Protein AF-A0A383EAJ4-F1 (afdb_monomer_lite)

Secondary structure (DSSP, 8-state):
----TT-GGGGHHHHHHHHHHHHHHHHHHTT-GGG-S-GGGHHHHHHHHHHH---HHHHHHHHHHHHHHHHHHHTT--HHHHHHHHHHHHHHHHHS--

Foldseek 3Di:
DDQAQQQLLVCLVVLVVVLLVLQCLLCLLVVNNVRRPDPVCPVVSVVCCVPQVFHSVLSVQLVVLSVVLNVCSVVRGGNVVSVVSSVVSNCCSSVDDD

pLDDT: mean 84.73, std 11.76, range [45.12, 97.06]

Organism: NCBI:txid408172

Structure (mmCIF, N/CA/C/O backbone):
data_AF-A0A383EAJ4-F1
#
_entry.id   AF-A0A383EAJ4-F1
#
loop_
_atom_site.group_PDB
_atom_site.id
_atom_site.type_symbol
_atom_site.label_atom_id
_atom_site.label_alt_id
_atom_site.label_comp_id
_atom_site.label_asym_id
_atom_site.label_entity_id
_atom_site.label_seq_id
_atom_site.pdbx_PDB_ins_code
_atom_site.Cartn_x
_atom_site.Cartn_y
_atom_site.Cartn_z
_atom_site.occupancy
_atom_site.B_iso_or_equiv
_atom_site.auth_seq_id
_atom_site.auth_comp_id
_atom_site.auth_asym_id
_atom_site.auth_atom_id
_atom_site.pdbx_PDB_model_num
ATOM 1 N N . MET A 1 1 ? -4.867 -7.547 -17.770 1.00 49.81 1 MET A N 1
ATOM 2 C CA . MET A 1 1 ? -3.809 -6.567 -18.104 1.00 49.81 1 MET A CA 1
ATOM 3 C C . MET A 1 1 ? -2.486 -7.318 -18.154 1.00 49.81 1 MET A C 1
ATOM 5 O O . MET A 1 1 ? -2.154 -7.950 -17.163 1.00 49.81 1 MET A O 1
ATOM 9 N N . GLU A 1 2 ? -1.768 -7.319 -19.279 1.00 54.56 2 GLU A N 1
ATOM 10 C CA . GLU A 1 2 ? -0.419 -7.907 -19.355 1.00 54.56 2 GLU A CA 1
ATOM 11 C C . GLU A 1 2 ? 0.644 -6.819 -19.147 1.00 54.56 2 GLU A C 1
ATOM 13 O O . GLU A 1 2 ? 0.793 -5.908 -19.966 1.00 54.56 2 GLU A O 1
ATOM 18 N N . PHE A 1 3 ? 1.401 -6.920 -18.054 1.00 59.44 3 PHE A N 1
ATOM 19 C CA . PHE A 1 3 ? 2.520 -6.027 -17.757 1.00 59.44 3 PHE A CA 1
ATOM 20 C C . PHE A 1 3 ? 3.825 -6.655 -18.238 1.00 59.44 3 PHE A C 1
ATOM 22 O O . PHE A 1 3 ? 4.537 -7.304 -17.474 1.00 59.44 3 PHE A O 1
ATOM 29 N N . GLY A 1 4 ? 4.142 -6.466 -19.519 1.00 58.84 4 GLY A N 1
ATOM 30 C CA . GLY A 1 4 ? 5.436 -6.879 -20.062 1.00 58.84 4 GLY A CA 1
ATOM 31 C C . GLY A 1 4 ? 6.623 -6.207 -19.340 1.00 58.84 4 GLY A C 1
ATOM 32 O O . GLY A 1 4 ? 6.432 -5.176 -18.688 1.00 58.84 4 GLY A O 1
ATOM 33 N N . PRO A 1 5 ? 7.856 -6.727 -19.502 1.00 58.47 5 PRO A N 1
ATOM 34 C CA . PRO A 1 5 ? 9.054 -6.293 -18.765 1.00 58.47 5 PRO A CA 1
ATOM 35 C C . PRO A 1 5 ? 9.360 -4.790 -18.830 1.00 58.47 5 PRO A C 1
ATOM 37 O O . PRO A 1 5 ? 10.061 -4.270 -17.975 1.00 58.47 5 PRO A O 1
ATOM 40 N N . THR A 1 6 ? 8.850 -4.087 -19.840 1.00 58.09 6 THR A N 1
ATOM 41 C CA . THR A 1 6 ? 9.082 -2.657 -20.105 1.00 58.09 6 THR A CA 1
ATOM 42 C C . THR A 1 6 ? 7.808 -1.809 -20.024 1.00 58.09 6 THR A C 1
ATOM 44 O O . THR A 1 6 ? 7.777 -0.702 -20.559 1.00 58.09 6 THR A O 1
ATOM 47 N N . ARG A 1 7 ? 6.740 -2.317 -19.387 1.00 75.19 7 ARG A N 1
ATOM 48 C CA . ARG A 1 7 ? 5.437 -1.634 -19.251 1.00 75.19 7 ARG A CA 1
ATOM 49 C C . ARG A 1 7 ? 5.039 -1.372 -17.796 1.00 75.19 7 ARG A C 1
ATOM 51 O O . ARG A 1 7 ? 3.857 -1.430 -17.464 1.00 75.19 7 ARG A O 1
ATOM 58 N N . SER A 1 8 ? 5.993 -1.082 -16.916 1.00 82.56 8 SER A N 1
ATOM 59 C CA . SER A 1 8 ? 5.682 -0.815 -15.504 1.00 82.56 8 SER A CA 1
ATOM 60 C C . SER A 1 8 ? 4.965 0.509 -15.277 1.00 82.56 8 SER A C 1
ATOM 62 O O . SER A 1 8 ? 4.205 0.604 -14.324 1.00 82.56 8 SER A O 1
ATOM 64 N N . ARG A 1 9 ? 5.055 1.480 -16.194 1.00 85.56 9 ARG A N 1
ATOM 65 C CA . ARG A 1 9 ? 4.159 2.656 -16.180 1.00 85.56 9 ARG A CA 1
ATOM 66 C C . ARG A 1 9 ? 2.675 2.281 -16.228 1.00 85.56 9 ARG A C 1
ATOM 68 O O . ARG A 1 9 ? 1.839 3.030 -15.740 1.00 85.56 9 ARG A O 1
ATOM 75 N N . GLY A 1 10 ? 2.342 1.111 -16.778 1.00 86.44 10 GLY A N 1
ATOM 76 C CA . GLY A 1 10 ? 0.983 0.572 -16.736 1.00 86.44 10 GLY A CA 1
ATOM 77 C C . GLY A 1 10 ? 0.524 0.159 -15.333 1.00 86.44 10 GLY A C 1
ATOM 78 O O . GLY A 1 10 ? -0.668 -0.040 -15.145 1.00 86.44 10 GLY A O 1
ATOM 79 N N . LEU A 1 11 ? 1.434 0.039 -14.360 1.00 90.56 11 LEU A N 1
ATOM 80 C CA . LEU A 1 11 ? 1.108 -0.286 -12.970 1.00 90.56 11 LEU A CA 1
ATOM 81 C C . LEU A 1 11 ? 0.561 0.916 -12.198 1.00 90.56 11 LEU A C 1
ATOM 83 O O . LEU A 1 11 ? -0.019 0.705 -11.146 1.00 90.56 11 LEU A O 1
ATOM 87 N N . ILE A 1 12 ? 0.717 2.151 -12.688 1.00 91.75 12 ILE A N 1
ATOM 88 C CA . ILE A 1 12 ? 0.301 3.357 -11.954 1.00 91.75 12 ILE A CA 1
ATOM 89 C C . ILE A 1 12 ? -1.166 3.286 -11.486 1.00 91.75 12 ILE A C 1
ATOM 91 O O . ILE A 1 12 ? -1.377 3.439 -10.287 1.00 91.75 12 ILE A O 1
ATOM 95 N N . PRO A 1 13 ? -2.151 2.918 -12.333 1.00 91.50 13 PRO A N 1
ATOM 96 C CA . PRO A 1 13 ? -3.532 2.753 -11.875 1.00 91.50 13 PRO A CA 1
ATOM 97 C C . PRO A 1 13 ? -3.703 1.659 -10.812 1.00 91.50 13 PRO A C 1
ATOM 99 O O . PRO A 1 13 ? -4.562 1.767 -9.950 1.00 91.50 13 PRO A O 1
ATOM 102 N N . LEU A 1 14 ? -2.895 0.593 -10.855 1.00 91.69 14 LEU A N 1
ATOM 103 C CA . LEU A 1 14 ? -2.920 -0.443 -9.819 1.00 91.69 14 LEU A CA 1
ATOM 104 C C . LEU A 1 14 ? -2.367 0.093 -8.494 1.00 91.69 14 LEU A C 1
ATOM 106 O O . LEU A 1 14 ? -2.896 -0.242 -7.442 1.00 91.69 14 LEU A O 1
ATOM 110 N N . LEU A 1 15 ? -1.316 0.912 -8.538 1.00 94.94 15 LEU A N 1
ATOM 111 C CA . LEU A 1 15 ? -0.750 1.534 -7.342 1.00 94.94 15 LEU A CA 1
ATOM 112 C C . LEU A 1 15 ? -1.725 2.534 -6.711 1.00 94.94 15 LEU A C 1
ATOM 114 O O . LEU A 1 15 ? -1.821 2.558 -5.491 1.00 94.94 15 LEU A O 1
ATOM 118 N N . ASP A 1 16 ? -2.491 3.274 -7.521 1.00 94.12 16 ASP A N 1
ATOM 119 C CA . ASP A 1 16 ? -3.581 4.138 -7.039 1.00 94.12 16 ASP A CA 1
ATOM 120 C C . ASP A 1 16 ? -4.633 3.320 -6.268 1.00 94.12 16 ASP A C 1
ATOM 122 O O . ASP A 1 16 ? -4.984 3.663 -5.144 1.00 94.12 16 ASP A O 1
ATOM 126 N N . LEU A 1 17 ? -5.055 2.172 -6.814 1.00 91.94 17 LEU A N 1
ATOM 127 C CA . LEU A 1 17 ? -6.004 1.278 -6.136 1.00 91.94 17 LEU A CA 1
ATOM 128 C C . LEU A 1 17 ? -5.450 0.711 -4.820 1.00 91.94 17 LEU A C 1
ATOM 130 O O . LEU A 1 17 ? -6.189 0.551 -3.852 1.00 91.94 17 LEU A O 1
ATOM 134 N N . VAL A 1 18 ? -4.153 0.389 -4.771 1.00 93.50 18 VAL A N 1
ATOM 135 C CA . VAL A 1 18 ? -3.507 -0.068 -3.530 1.00 93.50 18 VAL A CA 1
ATOM 136 C C . VAL A 1 18 ? -3.465 1.061 -2.499 1.00 93.50 18 VAL A C 1
ATOM 138 O O . VAL A 1 18 ? -3.700 0.814 -1.321 1.00 93.50 18 VAL A O 1
ATOM 141 N N . GLU A 1 19 ? -3.193 2.292 -2.925 1.00 93.81 19 GLU A N 1
ATOM 142 C CA . GLU A 1 19 ? -3.182 3.470 -2.056 1.00 93.81 19 GLU A CA 1
ATOM 143 C C . GLU A 1 19 ? -4.561 3.734 -1.435 1.00 93.81 19 GLU A C 1
ATOM 145 O O . GLU A 1 19 ? -4.661 3.946 -0.224 1.00 93.81 19 GLU A O 1
ATOM 150 N N . ASP A 1 20 ? -5.625 3.645 -2.233 1.00 92.12 20 ASP A N 1
ATOM 151 C CA . ASP A 1 20 ? -7.000 3.785 -1.749 1.00 92.12 20 ASP A CA 1
ATOM 152 C C . ASP A 1 20 ? -7.365 2.664 -0.763 1.00 92.12 20 ASP A C 1
ATOM 154 O O . ASP A 1 20 ? -7.891 2.936 0.318 1.00 92.12 20 ASP A O 1
ATOM 158 N N . ALA A 1 21 ? -6.977 1.417 -1.048 1.00 90.06 21 ALA A N 1
ATOM 159 C CA . ALA A 1 21 ? -7.186 0.303 -0.122 1.00 90.06 21 ALA A CA 1
ATOM 16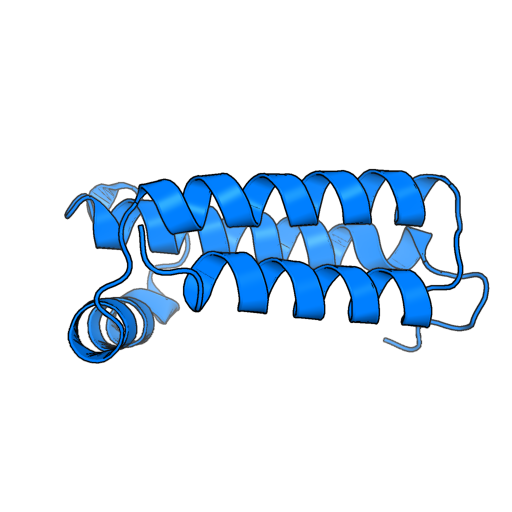0 C C . ALA A 1 21 ? -6.442 0.492 1.217 1.00 90.06 21 ALA A C 1
ATOM 162 O O . ALA A 1 21 ? -6.985 0.184 2.279 1.00 90.06 21 ALA A O 1
ATOM 163 N N . LEU A 1 22 ? -5.214 1.027 1.202 1.00 91.19 22 LEU A N 1
ATOM 164 C CA . LEU A 1 22 ? -4.474 1.356 2.428 1.00 91.19 22 LEU A CA 1
ATOM 165 C C . LEU A 1 22 ? -5.121 2.515 3.202 1.00 91.19 22 LEU A C 1
ATOM 167 O O . LEU A 1 22 ? -5.066 2.548 4.436 1.00 91.19 22 LEU A O 1
ATOM 171 N N . ARG A 1 23 ? -5.755 3.463 2.505 1.00 90.06 23 ARG A N 1
ATOM 172 C CA . ARG A 1 23 ? -6.493 4.567 3.133 1.00 90.06 23 ARG A CA 1
ATOM 173 C C . ARG A 1 23 ? -7.732 4.053 3.861 1.00 90.06 23 ARG A C 1
ATOM 175 O O . ARG A 1 23 ? -7.927 4.402 5.026 1.00 90.06 23 ARG A O 1
ATOM 182 N N . ASP A 1 24 ? -8.495 3.168 3.231 1.00 89.12 24 ASP A N 1
ATOM 183 C CA . ASP A 1 24 ? -9.671 2.547 3.846 1.00 89.12 24 ASP A CA 1
ATOM 184 C C . ASP A 1 24 ? -9.272 1.632 5.015 1.00 89.12 24 ASP A C 1
ATOM 186 O O . ASP A 1 24 ? -9.884 1.676 6.085 1.00 89.12 24 ASP A O 1
ATOM 190 N N . LEU A 1 25 ? -8.163 0.896 4.885 1.00 86.75 25 LEU A N 1
ATOM 191 C CA . LEU A 1 25 ? -7.601 0.117 5.990 1.00 86.75 25 LEU A CA 1
ATOM 192 C C . LEU A 1 25 ? -7.196 1.004 7.180 1.00 86.75 25 LEU A C 1
ATOM 194 O O . LEU A 1 25 ? -7.447 0.650 8.333 1.00 86.75 25 LEU A O 1
ATOM 198 N N . SER A 1 26 ? -6.611 2.177 6.916 1.00 87.56 26 SER A N 1
ATOM 199 C CA . SER A 1 26 ? -6.271 3.158 7.957 1.00 87.56 26 SER A CA 1
ATOM 200 C C . SER A 1 26 ? -7.519 3.678 8.674 1.00 87.56 26 SER A C 1
ATOM 202 O O . SER A 1 26 ? -7.515 3.817 9.897 1.00 87.56 26 SER A O 1
ATOM 204 N N . ALA A 1 27 ? -8.595 3.950 7.929 1.00 87.31 27 ALA A N 1
ATOM 205 C CA . ALA A 1 27 ? -9.871 4.394 8.483 1.00 87.31 27 ALA A CA 1
ATOM 206 C C . ALA A 1 27 ? -10.478 3.334 9.418 1.00 87.31 27 ALA A C 1
ATOM 208 O O . ALA A 1 27 ? -10.899 3.662 10.530 1.00 87.31 27 ALA A O 1
ATOM 209 N N . VAL A 1 28 ? -10.433 2.057 9.028 1.00 84.50 28 VAL A N 1
ATOM 210 C CA . VAL A 1 28 ? -10.896 0.939 9.864 1.00 84.50 28 VAL A CA 1
ATOM 211 C C . VAL A 1 28 ? -10.025 0.749 11.110 1.00 84.50 28 VAL A C 1
ATOM 213 O O . VAL A 1 28 ? -10.567 0.578 12.207 1.00 84.50 28 VAL A O 1
ATOM 216 N N . ALA A 1 29 ? -8.696 0.828 10.979 1.00 83.06 29 ALA A N 1
ATOM 217 C CA . ALA A 1 29 ? -7.763 0.715 12.105 1.00 83.06 29 ALA A CA 1
ATOM 218 C C . ALA A 1 29 ? -7.943 1.850 13.132 1.00 83.06 29 ALA A C 1
ATOM 220 O O . ALA A 1 29 ? -7.808 1.637 14.335 1.00 83.06 29 ALA A O 1
ATOM 221 N N . LEU A 1 30 ? -8.308 3.049 12.671 1.00 84.31 30 LEU A N 1
ATOM 222 C CA . LEU A 1 30 ? -8.605 4.208 13.519 1.00 84.31 30 LEU A CA 1
ATOM 223 C C . LEU A 1 30 ? -10.062 4.260 14.009 1.00 84.31 30 LEU A C 1
ATOM 225 O O . LEU A 1 30 ? -10.436 5.225 14.672 1.00 84.31 30 LEU A O 1
ATOM 229 N N . SER A 1 31 ? -10.881 3.242 13.712 1.00 81.94 31 SER A N 1
ATOM 230 C CA . SER A 1 31 ? -12.316 3.206 14.043 1.00 81.94 31 SER A CA 1
ATOM 231 C C . SER A 1 31 ? -13.098 4.426 13.526 1.00 81.94 31 SER A C 1
ATOM 233 O O . SER A 1 31 ? -13.994 4.923 14.205 1.00 81.94 31 SER A O 1
ATOM 235 N N . ALA A 1 32 ? -12.758 4.896 12.323 1.00 83.69 32 ALA A N 1
ATOM 236 C CA . ALA A 1 32 ? -13.379 6.032 11.637 1.00 83.69 32 ALA A CA 1
ATOM 237 C C . ALA A 1 32 ? -14.031 5.589 10.307 1.00 83.69 32 ALA A C 1
ATOM 239 O O . ALA A 1 32 ? -13.564 5.983 9.231 1.00 83.69 32 ALA A O 1
ATOM 240 N N . PRO A 1 33 ? -15.067 4.726 10.342 1.00 76.25 33 PRO A N 1
ATOM 241 C CA . PRO A 1 33 ? -15.668 4.135 9.144 1.00 76.25 33 PRO A CA 1
ATOM 242 C C . PRO A 1 33 ? -16.297 5.166 8.197 1.00 76.25 33 PRO A C 1
ATOM 244 O O . PRO A 1 33 ? -16.406 4.915 7.004 1.00 76.25 33 PRO A O 1
ATOM 247 N N . GLU A 1 34 ? -16.641 6.359 8.686 1.00 81.00 34 GLU A N 1
ATOM 248 C CA . GLU A 1 34 ? -17.140 7.473 7.874 1.00 81.00 34 GLU A CA 1
ATOM 249 C C . GLU A 1 34 ? -16.122 8.015 6.856 1.00 81.00 34 GLU A C 1
ATOM 251 O O . GLU A 1 34 ? -16.478 8.824 6.001 1.00 81.00 34 GLU A O 1
ATOM 256 N N . LYS A 1 35 ? -14.853 7.600 6.957 1.00 82.88 35 LYS A N 1
ATOM 257 C CA . LYS A 1 35 ? -13.770 7.981 6.039 1.00 82.88 35 LYS A CA 1
ATOM 258 C C . LYS A 1 35 ? -13.463 6.922 4.980 1.00 82.88 35 LYS A C 1
ATOM 260 O O . LYS A 1 35 ? -12.550 7.139 4.187 1.00 82.88 35 LYS A O 1
ATOM 265 N N . ILE A 1 36 ? -14.175 5.795 4.993 1.00 81.88 36 ILE A N 1
ATOM 266 C CA . ILE A 1 36 ? -13.990 4.712 4.025 1.00 81.88 36 ILE A CA 1
ATOM 267 C C . ILE A 1 36 ? -14.615 5.131 2.702 1.00 81.88 36 ILE A C 1
ATOM 269 O O . ILE A 1 36 ? -15.760 5.580 2.654 1.00 81.88 36 ILE A O 1
ATOM 273 N N . THR A 1 37 ? -13.838 5.003 1.634 1.00 82.50 37 THR A N 1
ATOM 274 C CA . THR A 1 37 ? -14.258 5.364 0.280 1.00 82.50 37 THR A CA 1
ATOM 275 C C . THR A 1 37 ? -14.944 4.186 -0.402 1.00 82.50 37 THR A C 1
ATOM 277 O O . THR A 1 37 ? -15.891 4.399 -1.158 1.00 82.50 37 THR A O 1
ATOM 280 N N . ASN A 1 38 ? -14.496 2.957 -0.120 1.00 79.31 38 ASN A N 1
ATOM 281 C CA . ASN A 1 38 ? -15.018 1.744 -0.734 1.00 79.31 38 ASN A CA 1
ATOM 282 C C . ASN A 1 38 ? -15.903 0.934 0.232 1.00 79.31 38 ASN A C 1
ATOM 284 O O . ASN A 1 38 ? -15.452 0.018 0.929 1.00 79.31 38 ASN A O 1
ATOM 288 N N . ASP A 1 39 ? -17.180 1.305 0.291 1.00 75.56 39 ASP A N 1
ATOM 289 C CA . ASP A 1 39 ? -18.180 0.757 1.215 1.00 75.56 39 ASP A CA 1
ATOM 290 C C . ASP A 1 39 ? -18.484 -0.734 0.993 1.00 75.56 39 ASP A C 1
ATOM 292 O O . ASP A 1 39 ? -18.745 -1.461 1.953 1.00 75.56 39 ASP A O 1
ATOM 296 N N . ASP A 1 40 ? -18.357 -1.222 -0.241 1.00 82.12 40 ASP A N 1
ATOM 297 C CA . ASP A 1 40 ? -18.514 -2.636 -0.602 1.00 82.12 40 ASP A CA 1
ATOM 298 C C . ASP A 1 40 ? -17.446 -3.559 0.024 1.00 82.12 40 ASP A C 1
ATOM 300 O O . ASP A 1 40 ? -17.644 -4.774 0.113 1.00 82.12 40 ASP A O 1
ATOM 304 N N . THR A 1 41 ? -16.336 -2.993 0.514 1.00 77.38 41 THR A N 1
ATOM 305 C CA . THR A 1 41 ? -15.252 -3.724 1.190 1.00 77.38 41 THR A CA 1
ATOM 306 C C . THR A 1 41 ? -15.274 -3.622 2.712 1.00 77.38 41 THR A C 1
ATOM 308 O O . THR A 1 41 ? -14.427 -4.237 3.365 1.00 77.38 41 THR A O 1
ATOM 311 N N . LEU A 1 42 ? -16.243 -2.914 3.302 1.00 79.31 42 LEU A N 1
ATOM 312 C CA . LEU A 1 42 ? -16.299 -2.664 4.746 1.00 79.31 42 LEU A CA 1
ATOM 313 C C . LEU A 1 42 ? -16.245 -3.961 5.570 1.00 79.31 42 LEU A C 1
ATOM 315 O O . LEU A 1 42 ? -15.360 -4.118 6.409 1.00 79.31 42 LEU A O 1
ATOM 319 N N . ASP A 1 43 ? -17.125 -4.920 5.271 1.00 82.56 43 ASP A N 1
ATOM 320 C CA . ASP A 1 43 ? -17.199 -6.207 5.980 1.00 82.56 43 ASP A CA 1
ATOM 321 C C . ASP A 1 43 ? -15.873 -6.982 5.911 1.00 82.56 43 ASP A C 1
ATOM 323 O O . ASP A 1 43 ? -15.471 -7.676 6.849 1.00 82.56 43 ASP A O 1
ATOM 327 N N . PHE A 1 44 ? -15.170 -6.874 4.782 1.00 83.62 44 PHE A N 1
ATOM 328 C CA . PHE A 1 44 ? -13.871 -7.506 4.589 1.00 83.62 44 PHE A CA 1
ATOM 329 C C . PHE A 1 44 ? -12.779 -6.819 5.418 1.00 83.62 44 PHE A C 1
ATOM 331 O O . PHE A 1 44 ? -11.998 -7.499 6.087 1.00 83.62 44 PHE A O 1
ATOM 338 N N . LEU A 1 45 ? -12.742 -5.486 5.419 1.00 81.69 45 LEU A N 1
ATOM 339 C CA . LEU A 1 45 ? -11.763 -4.711 6.179 1.00 81.69 45 LEU A CA 1
ATOM 340 C C . LEU A 1 45 ? -11.967 -4.858 7.693 1.00 81.69 45 LEU A C 1
ATOM 342 O O . LEU A 1 45 ? -10.992 -4.992 8.434 1.00 81.69 45 LEU A O 1
ATOM 346 N N . GLU A 1 46 ? -13.215 -4.897 8.166 1.00 79.75 46 GLU A N 1
ATOM 347 C CA . GLU A 1 46 ? -13.521 -5.142 9.579 1.00 79.75 46 GLU A CA 1
ATOM 348 C C . GLU A 1 46 ? -13.071 -6.532 10.034 1.00 79.75 46 GLU A C 1
ATOM 350 O O . GLU A 1 46 ? -12.509 -6.674 11.124 1.00 79.75 46 GLU A O 1
ATOM 355 N N . ARG A 1 47 ? -13.252 -7.556 9.190 1.00 82.25 47 ARG A N 1
ATOM 356 C CA . ARG A 1 47 ? -12.711 -8.897 9.449 1.00 82.25 47 ARG A CA 1
ATOM 357 C C . ARG A 1 47 ? -11.191 -8.883 9.547 1.00 82.25 47 ARG A C 1
ATOM 359 O O . ARG A 1 47 ? -10.654 -9.438 10.498 1.00 82.25 47 ARG A O 1
ATOM 366 N N . ILE A 1 48 ? -10.505 -8.211 8.621 1.00 78.56 48 ILE A N 1
ATOM 367 C CA . ILE A 1 48 ? -9.043 -8.081 8.670 1.00 78.56 48 ILE A CA 1
ATOM 368 C C . ILE A 1 48 ? -8.595 -7.407 9.968 1.00 78.56 48 ILE A C 1
ATOM 370 O O . ILE A 1 48 ? -7.674 -7.901 10.611 1.00 78.56 48 ILE A O 1
ATOM 374 N N . ARG A 1 49 ? -9.244 -6.312 10.388 1.00 74.88 49 ARG A N 1
ATOM 375 C CA . ARG A 1 49 ? -8.914 -5.644 11.658 1.00 74.88 49 ARG A CA 1
ATOM 376 C C . ARG A 1 49 ? -8.999 -6.610 12.837 1.00 74.88 49 ARG A C 1
ATOM 378 O O . ARG A 1 49 ? -8.110 -6.611 13.681 1.00 74.88 49 ARG A O 1
ATOM 385 N N . ASN A 1 50 ? -10.060 -7.412 12.890 1.00 75.31 50 ASN A N 1
ATOM 386 C CA . ASN A 1 50 ? -10.275 -8.358 13.982 1.00 75.31 50 ASN A CA 1
ATOM 387 C C . ASN A 1 50 ? -9.268 -9.519 13.954 1.00 75.31 50 ASN A C 1
ATOM 389 O O . ASN A 1 50 ? -8.858 -9.985 15.013 1.00 75.31 50 ASN A O 1
ATOM 393 N N . ASP A 1 51 ? -8.870 -9.971 12.763 1.00 79.62 51 ASP A N 1
ATOM 394 C CA . ASP A 1 51 ? -8.014 -11.147 12.601 1.00 79.62 51 ASP A 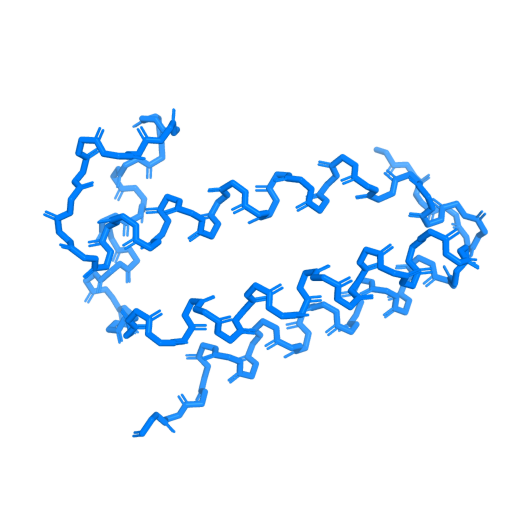CA 1
ATOM 395 C C . ASP A 1 51 ? -6.512 -10.813 12.702 1.00 79.62 51 ASP A C 1
ATOM 397 O O . ASP A 1 51 ? -5.725 -11.672 13.102 1.00 79.62 51 ASP A O 1
ATOM 401 N N . TRP A 1 52 ? -6.084 -9.620 12.268 1.00 70.00 52 TRP A N 1
ATOM 402 C CA . TRP A 1 52 ? -4.667 -9.302 12.006 1.00 70.00 52 TRP A CA 1
ATOM 403 C C . TRP A 1 52 ? -4.059 -8.238 12.941 1.00 70.00 52 TRP A C 1
ATOM 405 O O . TRP A 1 52 ? -2.890 -7.913 12.762 1.00 70.00 52 TRP A O 1
ATOM 415 N N . ASP A 1 53 ? -4.812 -7.707 13.916 1.00 75.62 53 ASP A N 1
ATOM 416 C CA . ASP A 1 53 ? -4.372 -6.667 14.879 1.00 75.62 53 ASP A CA 1
ATOM 417 C C . ASP A 1 53 ? -3.512 -5.561 14.232 1.00 75.62 53 ASP A C 1
ATOM 419 O O . ASP A 1 53 ? -2.398 -5.237 14.650 1.00 75.62 53 ASP A O 1
ATOM 423 N N . ILE A 1 54 ? -4.007 -5.020 13.116 1.00 77.00 54 ILE A N 1
ATOM 424 C CA . ILE A 1 54 ? -3.231 -4.097 12.287 1.00 77.00 54 ILE A CA 1
ATOM 425 C C . ILE A 1 54 ? -3.111 -2.751 12.994 1.00 77.00 54 ILE A C 1
ATOM 427 O O . ILE A 1 54 ? -4.056 -1.961 13.051 1.00 77.00 54 ILE A O 1
ATOM 431 N N . HIS A 1 55 ? -1.908 -2.454 13.474 1.00 79.25 55 HIS A N 1
ATOM 432 C CA . HIS A 1 55 ? -1.614 -1.160 14.066 1.00 79.25 55 HIS A CA 1
ATOM 433 C C . HIS A 1 55 ? -1.588 -0.053 12.988 1.00 79.25 55 HIS A C 1
ATOM 435 O O . HIS A 1 55 ? -0.943 -0.229 11.951 1.00 79.25 55 HIS A O 1
ATOM 441 N N . PRO A 1 56 ? -2.180 1.138 13.220 1.00 78.88 56 PRO A N 1
ATOM 442 C CA . PRO A 1 56 ? -2.206 2.228 12.234 1.00 78.88 56 PRO A CA 1
ATOM 443 C C . PRO A 1 56 ? -0.825 2.634 11.689 1.00 78.88 56 PRO A C 1
ATOM 445 O O . PRO A 1 56 ? -0.686 3.013 10.529 1.00 78.88 56 PRO A O 1
ATOM 448 N N . VAL A 1 57 ? 0.225 2.516 12.509 1.00 85.19 57 VAL A N 1
ATOM 449 C CA . VAL A 1 57 ? 1.614 2.793 12.091 1.00 85.19 57 VAL A CA 1
ATOM 450 C C . VAL A 1 57 ? 2.098 1.817 11.011 1.00 85.19 57 VAL A C 1
ATOM 452 O O . VAL A 1 57 ? 2.794 2.249 10.095 1.00 85.19 57 VAL A O 1
ATOM 455 N N . ALA A 1 58 ? 1.690 0.544 11.051 1.00 86.44 58 ALA A N 1
ATOM 456 C CA . ALA A 1 58 ? 2.010 -0.430 10.004 1.00 86.44 58 ALA A CA 1
ATOM 457 C C . ALA A 1 58 ? 1.454 0.011 8.640 1.00 86.44 58 ALA A C 1
ATOM 459 O O . ALA A 1 58 ? 2.131 -0.101 7.618 1.00 86.44 58 ALA A O 1
ATOM 460 N N . VAL A 1 59 ? 0.262 0.616 8.630 1.00 88.12 59 VAL A N 1
ATOM 461 C CA . VAL A 1 59 ? -0.347 1.146 7.404 1.00 88.12 59 VAL A CA 1
ATOM 462 C C . VAL A 1 59 ? 0.447 2.341 6.858 1.00 88.12 59 VAL A C 1
ATOM 464 O O . VAL A 1 59 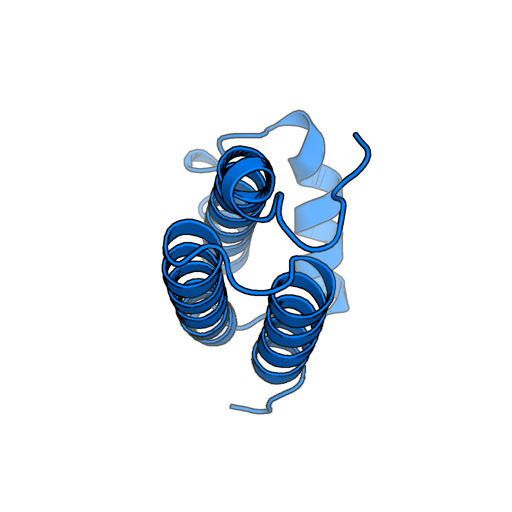? 0.709 2.413 5.659 1.00 88.12 59 VAL A O 1
ATOM 467 N N . THR A 1 60 ? 0.944 3.229 7.727 1.00 87.69 60 THR A N 1
ATOM 468 C CA . THR A 1 60 ? 1.871 4.311 7.332 1.00 87.69 60 THR A CA 1
ATOM 469 C C . THR A 1 60 ? 3.160 3.771 6.706 1.00 87.69 60 THR A C 1
ATOM 471 O O . THR A 1 60 ? 3.648 4.320 5.717 1.00 87.69 60 THR A O 1
ATOM 474 N N . HIS A 1 61 ? 3.718 2.683 7.245 1.00 90.50 61 HIS A N 1
ATOM 475 C CA . HIS A 1 61 ? 4.882 2.025 6.644 1.00 90.50 61 HIS A CA 1
ATOM 476 C C . HIS A 1 61 ? 4.560 1.424 5.271 1.00 90.50 61 HIS A C 1
ATOM 478 O O . HIS A 1 61 ? 5.371 1.549 4.353 1.00 90.50 61 HIS A O 1
ATOM 484 N N . ALA A 1 62 ? 3.370 0.848 5.096 1.00 93.50 62 ALA A N 1
ATOM 485 C CA . ALA A 1 62 ? 2.916 0.313 3.817 1.00 93.50 62 ALA A CA 1
ATOM 486 C C . ALA A 1 62 ? 2.829 1.392 2.718 1.00 93.50 62 ALA A C 1
ATOM 488 O O . ALA A 1 62 ? 3.283 1.144 1.599 1.00 93.50 62 ALA A O 1
ATOM 489 N N . PHE A 1 63 ? 2.349 2.605 3.034 1.00 94.69 63 PHE A N 1
ATOM 490 C CA . PHE A 1 63 ? 2.294 3.721 2.072 1.00 94.69 63 PHE A CA 1
ATOM 491 C C . PHE A 1 63 ? 3.664 4.052 1.468 1.00 94.69 63 PHE A C 1
ATOM 493 O O . PHE A 1 63 ? 3.779 4.208 0.254 1.00 94.69 63 PHE A O 1
ATOM 500 N N . ARG A 1 64 ? 4.731 4.048 2.279 1.00 94.75 64 ARG A N 1
ATOM 501 C CA . ARG A 1 64 ? 6.098 4.283 1.781 1.00 94.75 64 ARG A CA 1
ATOM 502 C C . ARG A 1 64 ? 6.495 3.290 0.684 1.00 94.75 64 ARG A C 1
ATOM 504 O O . ARG A 1 64 ? 7.205 3.655 -0.249 1.00 94.75 64 ARG A O 1
ATOM 511 N N . HIS A 1 65 ? 6.074 2.031 0.787 1.00 96.56 65 HIS A N 1
ATOM 512 C CA . HIS A 1 65 ? 6.395 1.024 -0.226 1.00 96.56 65 HIS A CA 1
ATOM 513 C C . HIS A 1 65 ? 5.607 1.227 -1.525 1.00 96.56 65 HIS A C 1
ATOM 515 O O . HIS A 1 65 ? 6.136 0.933 -2.599 1.00 96.56 65 HIS A O 1
ATOM 521 N N . VAL A 1 66 ? 4.392 1.778 -1.448 1.00 97.06 66 VAL A N 1
ATOM 522 C CA . VAL A 1 66 ? 3.618 2.195 -2.627 1.00 97.06 66 VAL A CA 1
ATOM 523 C C . VAL A 1 66 ? 4.301 3.369 -3.331 1.00 97.06 66 VAL A C 1
ATOM 525 O O . VAL A 1 66 ? 4.471 3.317 -4.550 1.00 97.06 66 VAL A O 1
ATOM 528 N N . ASP A 1 67 ? 4.785 4.364 -2.581 1.00 97.06 67 ASP A N 1
ATOM 529 C CA . ASP A 1 67 ? 5.530 5.505 -3.137 1.00 97.06 67 ASP A CA 1
ATOM 530 C C . ASP A 1 67 ? 6.791 5.050 -3.883 1.00 97.06 67 ASP A C 1
ATOM 532 O O . ASP A 1 67 ? 7.000 5.405 -5.045 1.00 97.06 67 ASP A O 1
ATOM 536 N N . ILE A 1 68 ? 7.594 4.177 -3.265 1.00 96.50 68 ILE A N 1
ATOM 537 C CA . ILE A 1 68 ? 8.789 3.601 -3.900 1.00 96.50 68 ILE A CA 1
ATOM 538 C C . ILE A 1 68 ? 8.406 2.840 -5.177 1.00 96.50 68 ILE A C 1
ATOM 540 O O . ILE A 1 68 ? 9.041 3.001 -6.221 1.00 96.50 68 ILE A O 1
ATOM 544 N N . ALA A 1 69 ? 7.353 2.019 -5.133 1.00 96.88 69 ALA A N 1
ATOM 545 C CA . ALA A 1 69 ? 6.886 1.291 -6.310 1.00 96.88 69 ALA A CA 1
ATOM 546 C C . ALA A 1 69 ? 6.454 2.244 -7.439 1.00 96.88 69 ALA A C 1
ATOM 548 O O . ALA A 1 69 ? 6.729 1.970 -8.611 1.00 96.88 69 ALA A O 1
ATOM 549 N N . ARG A 1 70 ? 5.836 3.381 -7.099 1.00 96.81 70 ARG A N 1
ATOM 550 C CA . ARG A 1 70 ? 5.401 4.419 -8.044 1.00 96.81 70 ARG A CA 1
ATOM 551 C C . ARG A 1 70 ? 6.582 5.121 -8.704 1.00 96.81 70 ARG A C 1
ATOM 553 O O . ARG A 1 70 ? 6.566 5.320 -9.924 1.00 96.81 70 ARG A O 1
ATOM 560 N N . GLU A 1 71 ? 7.618 5.448 -7.939 1.00 96.75 71 GLU A N 1
ATOM 561 C CA . GLU A 1 71 ? 8.864 6.011 -8.466 1.00 96.75 71 GLU A CA 1
ATOM 562 C C . GLU A 1 71 ? 9.534 5.044 -9.453 1.00 96.75 71 GLU A C 1
ATOM 564 O O . GLU A 1 71 ? 9.847 5.420 -10.588 1.00 96.75 71 GLU A O 1
ATOM 569 N N . LEU A 1 72 ? 9.670 3.769 -9.074 1.00 96.00 72 LEU A N 1
ATOM 570 C CA . LEU A 1 72 ? 10.270 2.737 -9.926 1.00 96.00 72 LEU A CA 1
ATOM 571 C C . LEU A 1 72 ? 9.445 2.485 -11.200 1.00 96.00 72 LEU A C 1
ATOM 573 O O . LEU A 1 72 ? 10.005 2.371 -12.295 1.00 96.00 72 LEU A O 1
ATOM 577 N N . ALA A 1 73 ? 8.115 2.435 -11.084 1.00 94.12 73 ALA A N 1
ATOM 578 C CA . ALA A 1 73 ? 7.205 2.299 -12.220 1.00 94.12 73 ALA A CA 1
ATOM 579 C C . ALA A 1 73 ? 7.311 3.489 -13.187 1.00 94.12 73 ALA A C 1
ATOM 581 O O . ALA A 1 73 ? 7.363 3.306 -14.405 1.00 94.12 73 ALA A O 1
ATOM 582 N N . SER A 1 74 ? 7.411 4.711 -12.661 1.00 92.81 74 SER A N 1
ATOM 583 C CA . SER A 1 74 ? 7.584 5.935 -13.458 1.00 92.81 74 SER A CA 1
ATOM 584 C C . SER A 1 74 ? 8.922 5.943 -14.204 1.00 92.81 74 SER A C 1
ATOM 586 O O . SER A 1 74 ? 8.977 6.278 -15.398 1.00 92.81 74 SER A O 1
ATOM 588 N N . GLY A 1 75 ? 9.975 5.464 -13.532 1.00 93.31 75 GLY A N 1
ATOM 589 C CA . GLY A 1 75 ? 11.297 5.181 -14.098 1.00 93.31 75 GLY A CA 1
ATOM 590 C C . GLY A 1 75 ? 11.334 4.007 -15.085 1.00 93.31 75 GLY A C 1
ATOM 591 O O . GLY A 1 75 ? 12.388 3.710 -15.642 1.00 93.31 75 GLY A O 1
ATOM 592 N N . ASN A 1 76 ? 10.192 3.361 -15.340 1.00 90.25 76 ASN A N 1
ATOM 593 C CA . ASN A 1 76 ? 10.028 2.218 -16.232 1.00 90.25 76 ASN A CA 1
ATOM 594 C C . ASN A 1 76 ? 10.910 1.005 -15.874 1.00 90.25 76 ASN A C 1
ATOM 596 O O . ASN A 1 76 ? 11.329 0.249 -16.753 1.00 90.25 76 ASN A O 1
ATOM 600 N N . VAL A 1 77 ? 11.187 0.813 -14.579 1.00 92.81 77 VAL A N 1
ATOM 601 C CA . VAL A 1 77 ? 11.870 -0.380 -14.052 1.00 92.81 77 VAL A CA 1
ATOM 602 C C . VAL A 1 77 ? 11.040 -1.623 -14.363 1.00 92.81 77 VAL A C 1
ATOM 604 O O . VAL A 1 77 ? 9.825 -1.530 -14.510 1.00 92.81 77 VAL A O 1
ATOM 607 N N . ASN A 1 78 ? 11.665 -2.795 -14.474 1.00 92.94 78 ASN A N 1
ATOM 608 C CA . ASN A 1 78 ? 10.957 -4.037 -14.774 1.00 92.94 78 ASN A CA 1
ATOM 609 C C . ASN A 1 78 ? 9.722 -4.236 -13.869 1.00 92.94 78 ASN A C 1
ATOM 611 O O . ASN A 1 78 ? 9.836 -4.236 -12.645 1.00 92.94 78 ASN A O 1
ATOM 615 N N . SER A 1 79 ? 8.550 -4.426 -14.482 1.00 91.75 79 SER A N 1
ATOM 616 C CA . SER A 1 79 ? 7.258 -4.524 -13.787 1.00 91.75 79 SER A CA 1
ATOM 617 C C . SER A 1 79 ? 7.219 -5.632 -12.736 1.00 91.75 79 SER A C 1
ATOM 619 O O . SER A 1 79 ? 6.635 -5.446 -11.673 1.00 91.75 79 SER A O 1
ATOM 621 N N . GLN A 1 80 ? 7.874 -6.763 -12.995 1.00 92.38 80 GLN A N 1
ATOM 622 C CA . GLN A 1 80 ? 7.932 -7.889 -12.067 1.00 92.38 80 GLN A CA 1
ATOM 623 C C . GLN A 1 80 ? 8.764 -7.537 -10.833 1.00 92.38 80 GLN A C 1
ATOM 625 O O . GLN A 1 80 ? 8.377 -7.900 -9.727 1.00 92.38 80 GLN A O 1
ATOM 630 N N . LEU A 1 81 ? 9.861 -6.790 -11.003 1.00 94.50 81 LEU A N 1
ATOM 631 C CA . LEU A 1 81 ? 10.675 -6.310 -9.882 1.00 94.50 81 LEU A CA 1
ATOM 632 C C . LEU A 1 81 ? 9.924 -5.272 -9.046 1.00 94.50 81 LEU A C 1
ATOM 634 O O . LEU A 1 81 ? 9.974 -5.339 -7.821 1.00 94.50 81 LEU A O 1
ATOM 638 N N . VAL A 1 82 ? 9.194 -4.357 -9.692 1.00 95.06 82 VAL A N 1
ATOM 639 C CA . VAL A 1 82 ? 8.353 -3.371 -8.993 1.00 95.06 82 VAL A CA 1
ATOM 640 C C . VAL A 1 82 ? 7.305 -4.078 -8.132 1.00 95.06 82 VAL A C 1
ATOM 642 O O . VAL A 1 82 ? 7.195 -3.797 -6.942 1.00 95.06 82 VAL A O 1
ATOM 645 N N . VAL A 1 83 ?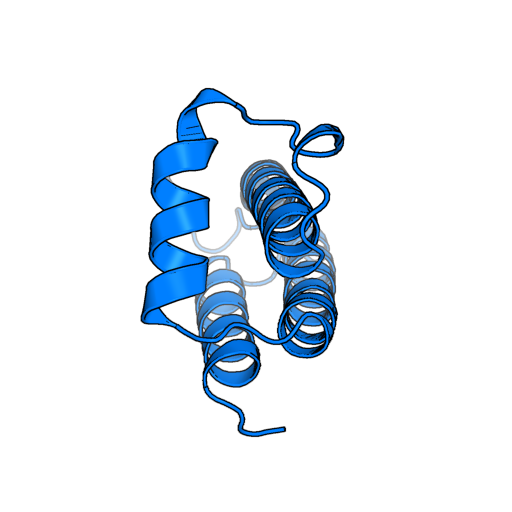 6.574 -5.036 -8.709 1.00 94.44 83 VAL A N 1
ATOM 646 C CA . VAL A 1 83 ? 5.531 -5.784 -7.989 1.00 94.44 83 VAL A CA 1
ATOM 647 C C . VAL A 1 83 ? 6.127 -6.651 -6.878 1.00 94.44 83 VAL A C 1
ATOM 649 O O . VAL A 1 83 ? 5.613 -6.645 -5.763 1.00 94.44 83 VAL A O 1
ATOM 652 N N . ALA A 1 84 ? 7.224 -7.367 -7.141 1.00 95.25 84 ALA A N 1
ATOM 653 C CA . ALA A 1 84 ? 7.886 -8.188 -6.128 1.00 95.25 84 ALA A CA 1
ATOM 654 C C . ALA A 1 84 ? 8.400 -7.346 -4.947 1.00 95.25 84 ALA A C 1
ATOM 656 O O . ALA A 1 84 ? 8.237 -7.745 -3.792 1.00 95.25 84 ALA A O 1
ATOM 657 N N . GLY A 1 85 ? 8.972 -6.170 -5.226 1.00 96.25 85 GLY A N 1
ATOM 658 C CA . GLY A 1 85 ? 9.419 -5.227 -4.203 1.00 96.25 85 GLY A CA 1
ATOM 659 C C . GLY A 1 85 ? 8.259 -4.682 -3.371 1.00 96.25 85 GLY A C 1
ATOM 660 O O . GLY A 1 85 ? 8.335 -4.700 -2.145 1.00 96.25 85 GLY A O 1
ATOM 661 N N . LEU A 1 86 ? 7.159 -4.283 -4.022 1.00 96.69 86 LEU A N 1
ATOM 662 C CA . LEU A 1 86 ? 5.949 -3.822 -3.340 1.00 96.69 86 LEU A CA 1
ATOM 663 C C . LEU A 1 86 ? 5.391 -4.896 -2.399 1.00 96.69 86 LEU A C 1
ATOM 665 O O . LEU A 1 86 ? 5.191 -4.627 -1.221 1.00 96.69 86 LEU A O 1
ATOM 669 N N . LEU A 1 87 ? 5.179 -6.120 -2.891 1.00 95.25 87 LEU A N 1
ATOM 670 C CA . LEU A 1 87 ? 4.628 -7.214 -2.082 1.00 95.25 87 LEU A CA 1
ATOM 671 C C . LEU A 1 87 ? 5.530 -7.569 -0.894 1.00 95.25 87 LEU A C 1
ATOM 673 O O . LEU A 1 87 ? 5.028 -7.853 0.192 1.00 95.25 87 LEU A O 1
ATOM 677 N N . THR A 1 88 ? 6.850 -7.537 -1.091 1.00 95.06 88 THR A N 1
ATOM 678 C CA . THR A 1 88 ? 7.819 -7.780 -0.014 1.00 95.06 88 THR A CA 1
ATOM 679 C C . THR A 1 88 ? 7.724 -6.688 1.050 1.00 95.06 88 THR A C 1
ATOM 681 O O . THR A 1 88 ? 7.557 -7.008 2.222 1.00 95.06 88 THR A O 1
ATOM 684 N N . GLY A 1 89 ? 7.724 -5.415 0.647 1.00 94.38 89 GLY A N 1
ATOM 685 C CA . GLY A 1 89 ? 7.616 -4.284 1.570 1.00 94.38 89 GLY A CA 1
ATOM 686 C C . GLY A 1 89 ? 6.283 -4.225 2.317 1.00 94.38 89 GLY A C 1
ATOM 687 O O . GLY A 1 89 ? 6.260 -3.999 3.521 1.00 94.38 89 GLY A O 1
ATOM 688 N N . LEU A 1 90 ? 5.163 -4.508 1.641 1.00 92.81 90 LEU A N 1
ATOM 689 C CA . LEU A 1 90 ? 3.855 -4.613 2.298 1.00 92.81 90 LEU A CA 1
ATOM 690 C C . LEU A 1 90 ? 3.852 -5.733 3.344 1.00 92.81 90 LEU A C 1
ATOM 692 O O . LEU A 1 9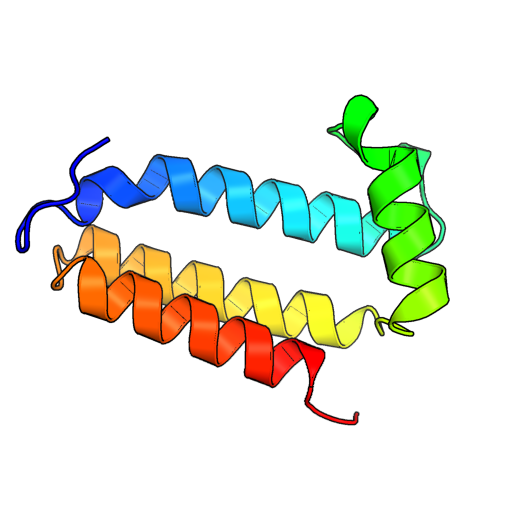0 ? 3.391 -5.535 4.464 1.00 92.81 90 LEU A O 1
ATOM 696 N N . ARG A 1 91 ? 4.407 -6.903 3.008 1.00 89.75 91 ARG A N 1
ATOM 697 C CA . ARG A 1 91 ? 4.522 -8.010 3.960 1.00 89.75 91 ARG A CA 1
ATOM 698 C C . ARG A 1 91 ? 5.391 -7.638 5.158 1.00 89.75 91 ARG A C 1
ATOM 700 O O . ARG A 1 91 ? 5.035 -7.986 6.274 1.00 89.75 91 ARG A O 1
ATOM 707 N N . GLU A 1 92 ? 6.511 -6.957 4.948 1.00 89.81 92 GLU A N 1
ATOM 708 C CA . GLU A 1 92 ? 7.368 -6.478 6.037 1.00 89.81 92 GLU A CA 1
ATOM 709 C C . GLU A 1 92 ? 6.641 -5.467 6.927 1.00 89.81 92 GLU A C 1
ATOM 711 O O . GLU A 1 92 ? 6.708 -5.585 8.147 1.00 89.81 92 GLU A O 1
ATOM 716 N N . ALA A 1 93 ? 5.887 -4.536 6.338 1.00 89.25 93 ALA A N 1
ATOM 717 C CA . ALA A 1 93 ? 5.113 -3.546 7.080 1.00 89.25 93 ALA A CA 1
ATOM 718 C C . ALA A 1 93 ? 4.038 -4.183 7.975 1.00 89.25 93 ALA A C 1
ATOM 720 O O . ALA A 1 93 ? 3.843 -3.726 9.097 1.00 89.25 93 ALA A O 1
ATOM 721 N N . PHE A 1 94 ? 3.367 -5.242 7.506 1.00 85.12 94 PHE A N 1
ATOM 722 C CA . PHE A 1 94 ? 2.292 -5.907 8.254 1.00 85.12 94 PHE A CA 1
ATOM 723 C C . PHE A 1 94 ? 2.750 -7.086 9.125 1.00 85.12 94 PHE A C 1
ATOM 725 O O . PHE A 1 94 ? 2.036 -7.462 10.048 1.00 85.12 94 PHE A O 1
ATOM 732 N N . ASN A 1 95 ? 3.929 -7.662 8.872 1.00 81.44 95 ASN A N 1
ATOM 733 C CA . ASN A 1 95 ? 4.504 -8.726 9.705 1.00 81.44 95 ASN A CA 1
ATOM 734 C C . ASN A 1 95 ? 5.515 -8.204 10.734 1.00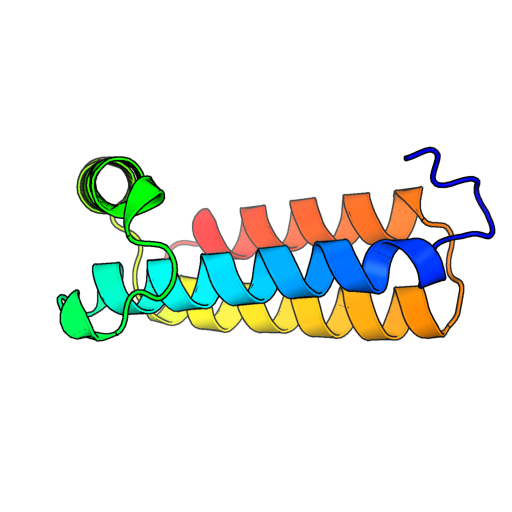 81.44 95 ASN A C 1
ATOM 736 O O . ASN A 1 95 ? 5.924 -8.957 11.620 1.00 81.44 95 ASN A O 1
ATOM 740 N N . GLY A 1 96 ? 5.984 -6.965 10.581 1.00 61.31 96 GLY A N 1
ATOM 741 C CA . GLY A 1 96 ? 6.885 -6.325 11.524 1.00 61.31 96 GLY A CA 1
ATOM 742 C C . GLY A 1 96 ? 6.149 -6.005 12.817 1.00 61.31 96 GLY A C 1
ATOM 743 O O . GLY A 1 96 ? 5.278 -5.141 12.840 1.00 61.31 96 GLY A O 1
ATOM 744 N N . THR A 1 97 ? 6.514 -6.698 13.894 1.00 45.12 97 THR A N 1
ATOM 745 C CA . THR A 1 97 ? 6.180 -6.306 15.263 1.00 45.12 97 THR A CA 1
ATOM 746 C C . THR A 1 97 ? 6.643 -4.865 15.474 1.00 45.12 97 THR A C 1
ATOM 748 O O . THR A 1 97 ? 7.831 -4.577 15.306 1.00 45.12 97 THR A O 1
ATOM 751 N N . LEU A 1 98 ? 5.717 -3.966 15.806 1.00 45.12 98 LEU A N 1
ATOM 752 C CA . LEU A 1 98 ? 6.067 -2.703 16.458 1.00 45.12 98 LEU A CA 1
ATOM 753 C C . LEU A 1 98 ? 6.598 -2.975 17.868 1.00 45.12 98 LEU A C 1
ATOM 755 O O . LEU A 1 98 ? 6.080 -3.911 18.520 1.00 45.12 98 LEU A O 1
#

Sequence (98 aa):
MEFGPTRSRGLIPLLDLVEDALRDLSAVALSAPEKITNDDTLDFLERIRNDWDIHPVAVTHAFRHVDIARELASGNVNSQLVVAGLLTGLREAFNGTL

Radius of gyration: 14.23 Å; chains: 1; bounding box: 30×19×37 Å